Protein AF-A0A3P7E3J4-F1 (afdb_monomer_lite)

Sequence (112 aa):
MMQNRSSNTTSVQFALYCIPLIENEDEFTKLTKIGHFEALSSVSKYCQVDSNCFSVETCHCILQLERWLYDQQRNNTNFLARFFLLPPAKIRIRECAHNPAYEHEHSTLCHK

Radius of gyration: 23.25 Å; chains: 1; bounding box: 48×62×54 Å

Organism: Wuchereria bancrofti (NCBI:txid6293)

Foldseek 3Di:
DDDPPDPPPPDDDDDDDDDADDCPDPVVVVVVVPDDDDDLVVVLVCLVPPVPPDDPVVNVNSVVVVVVVVVQCVVPVCRVVCRHPPDDVVVVDDDDDDDLCPVPVRVVVVPD

pLDDT: mean 85.21, std 12.84, range [47.06, 97.88]

InterPro domains:
  IPR032022 KRIT, N-terminal NPxY motif-rich region [PF16705] (8-105)
  IPR043058 KRIT, N-terminal NPxY motif-rich domain superfamily [G3DSA:3.30.70.2240] (1-90)

Structure (mmCIF, N/CA/C/O backbone):
data_AF-A0A3P7E3J4-F1
#
_entry.id   AF-A0A3P7E3J4-F1
#
loop_
_atom_site.group_PDB
_atom_site.id
_atom_site.type_symbol
_atom_site.label_atom_id
_atom_site.label_alt_id
_atom_site.label_comp_id
_atom_site.label_asym_id
_atom_site.label_entity_id
_atom_site.label_seq_id
_atom_site.pdbx_PDB_ins_code
_atom_site.Cartn_x
_atom_site.Cartn_y
_atom_site.Cartn_z
_atom_site.occupancy
_atom_site.B_iso_or_equiv
_atom_site.auth_seq_id
_atom_site.auth_comp_id
_atom_site.auth_asym_id
_atom_site.auth_atom_id
_atom_site.pdbx_PDB_model_num
ATOM 1 N N . MET A 1 1 ? -18.279 -45.660 16.470 1.00 47.06 1 MET A N 1
ATOM 2 C CA . MET A 1 1 ? -17.299 -44.557 16.369 1.00 47.06 1 MET A CA 1
ATOM 3 C C . MET A 1 1 ? -17.675 -43.694 15.173 1.00 47.06 1 MET A C 1
ATOM 5 O O . MET A 1 1 ? -17.449 -44.120 14.051 1.00 47.06 1 MET A O 1
ATOM 9 N N . MET A 1 2 ? -18.319 -42.543 15.386 1.00 49.22 2 MET A N 1
ATOM 10 C CA . MET A 1 2 ? -18.579 -41.583 14.308 1.00 49.22 2 MET A CA 1
ATOM 11 C C . MET A 1 2 ? -17.389 -40.630 14.204 1.00 49.22 2 MET A C 1
ATOM 13 O O . MET A 1 2 ? -17.115 -39.868 15.126 1.00 49.22 2 MET A O 1
ATOM 17 N N . GLN A 1 3 ? -16.648 -40.728 13.101 1.00 52.94 3 GLN A N 1
ATOM 18 C CA . GLN A 1 3 ? -15.600 -39.779 12.749 1.00 52.94 3 GLN A CA 1
ATOM 19 C C . GLN A 1 3 ? -16.267 -38.489 12.258 1.00 52.94 3 GLN A C 1
ATOM 21 O O . GLN A 1 3 ? -16.830 -38.455 11.164 1.00 52.94 3 GLN A O 1
ATOM 26 N N . ASN A 1 4 ? -16.207 -37.432 13.070 1.00 54.66 4 ASN A N 1
ATOM 27 C CA . ASN A 1 4 ? -16.524 -36.079 12.624 1.00 54.66 4 ASN A CA 1
ATOM 28 C C . ASN A 1 4 ? -15.507 -35.675 11.550 1.00 54.66 4 ASN A C 1
ATOM 30 O O . ASN A 1 4 ? -14.347 -35.388 11.848 1.00 54.66 4 ASN A O 1
ATOM 34 N N . ARG A 1 5 ? -15.948 -35.677 10.288 1.00 50.91 5 ARG A N 1
ATOM 35 C CA . ARG A 1 5 ? -15.235 -35.043 9.179 1.00 50.91 5 ARG A CA 1
ATOM 36 C C . ARG A 1 5 ? -15.110 -33.553 9.487 1.00 50.91 5 ARG A C 1
ATOM 38 O O . ARG A 1 5 ? -16.091 -32.821 9.414 1.00 50.91 5 ARG A O 1
ATOM 45 N N . SER A 1 6 ? -13.893 -33.132 9.817 1.00 53.69 6 SER A N 1
ATOM 46 C CA . SER A 1 6 ? -13.459 -31.741 9.721 1.00 53.69 6 SER A CA 1
ATOM 47 C C . SER A 1 6 ? -13.788 -31.227 8.315 1.00 53.69 6 SER A C 1
ATOM 49 O O . SER A 1 6 ? -13.288 -31.742 7.313 1.00 53.69 6 SER A O 1
ATOM 51 N N . SER A 1 7 ? -14.704 -30.269 8.236 1.00 51.69 7 SER A N 1
ATOM 52 C CA . SER A 1 7 ? -15.008 -29.520 7.025 1.00 51.69 7 SER A CA 1
ATOM 53 C C . SER A 1 7 ? -13.811 -28.632 6.692 1.00 51.69 7 SER A C 1
ATOM 55 O O . SER A 1 7 ? -13.544 -27.668 7.406 1.00 51.69 7 SER A O 1
ATOM 57 N N . ASN A 1 8 ? -13.104 -28.957 5.607 1.00 53.56 8 ASN A N 1
ATOM 58 C CA . ASN A 1 8 ? -12.107 -28.088 4.985 1.00 53.56 8 ASN A CA 1
ATOM 59 C C . ASN A 1 8 ? -12.781 -26.786 4.527 1.00 53.56 8 ASN A C 1
ATOM 61 O O . ASN A 1 8 ? -13.237 -26.675 3.391 1.00 53.56 8 ASN A O 1
ATOM 65 N N . THR A 1 9 ? -12.853 -25.794 5.405 1.00 57.31 9 THR A N 1
ATOM 66 C CA . THR A 1 9 ? -13.127 -24.414 5.016 1.00 57.31 9 THR A CA 1
ATOM 67 C C . THR A 1 9 ? -11.844 -23.857 4.412 1.00 57.31 9 THR A C 1
ATOM 69 O O . THR A 1 9 ? -10.955 -23.405 5.133 1.00 57.31 9 THR A O 1
ATOM 72 N N . THR A 1 10 ? -11.704 -23.929 3.088 1.00 60.47 10 THR A N 1
ATOM 73 C CA . THR A 1 10 ? -10.730 -23.109 2.356 1.00 60.47 10 THR A CA 1
ATOM 74 C C . THR A 1 10 ? -10.921 -21.657 2.783 1.00 60.47 10 THR A C 1
ATOM 76 O O . THR A 1 10 ? -12.005 -21.104 2.605 1.00 60.47 10 THR A O 1
ATOM 79 N N . SER A 1 11 ? -9.896 -21.057 3.392 1.00 66.44 11 SER A N 1
ATOM 80 C CA . SER A 1 11 ? -9.942 -19.662 3.822 1.00 66.44 11 SER A CA 1
ATOM 81 C C . SER A 1 11 ? -10.151 -18.774 2.597 1.00 66.44 11 SER A C 1
ATOM 83 O O . SER A 1 11 ? -9.288 -18.732 1.717 1.00 66.44 11 SER A O 1
ATOM 85 N N . VAL A 1 12 ? -11.278 -18.071 2.526 1.00 70.12 12 VAL A N 1
ATOM 86 C CA . VAL A 1 12 ? -11.471 -17.020 1.525 1.00 70.12 12 VAL A CA 1
ATOM 87 C C . VAL A 1 12 ? -10.456 -15.919 1.832 1.00 70.12 12 VAL A C 1
ATOM 89 O O . VAL A 1 12 ? -10.500 -15.311 2.899 1.00 70.12 12 VAL A O 1
ATOM 92 N N . GLN A 1 13 ? -9.496 -15.712 0.932 1.00 80.00 13 GLN A N 1
ATOM 93 C CA . GLN A 1 13 ? -8.566 -14.592 1.025 1.00 80.00 13 GLN A CA 1
ATOM 94 C C . GLN A 1 13 ? -9.236 -13.354 0.435 1.00 80.00 13 GLN A C 1
ATOM 96 O O . GLN A 1 13 ? -9.626 -13.352 -0.731 1.00 80.00 13 GLN A O 1
ATOM 101 N N . PHE A 1 14 ? -9.358 -12.305 1.243 1.00 82.06 14 PHE A N 1
ATOM 102 C CA . PHE A 1 14 ? -9.812 -10.994 0.796 1.00 82.06 14 PHE A CA 1
ATOM 103 C C . PHE A 1 14 ? -8.603 -10.087 0.565 1.00 82.06 14 PHE A C 1
ATOM 105 O O . PHE A 1 14 ? -7.674 -10.064 1.372 1.00 82.06 14 PHE A O 1
ATOM 112 N N . ALA A 1 15 ? -8.626 -9.334 -0.533 1.00 89.31 15 ALA A N 1
ATOM 113 C CA . ALA A 1 15 ? -7.622 -8.328 -0.849 1.00 89.31 15 ALA A CA 1
ATOM 114 C C . ALA A 1 15 ? -8.295 -6.959 -0.978 1.00 89.31 15 ALA A C 1
ATOM 116 O O . ALA A 1 15 ? -9.278 -6.810 -1.704 1.00 89.31 15 ALA A O 1
ATOM 117 N N . LEU A 1 16 ? -7.750 -5.963 -0.279 1.00 92.50 16 LEU A N 1
ATOM 118 C CA . LEU A 1 16 ? -8.149 -4.567 -0.412 1.00 92.50 16 LEU A CA 1
ATOM 119 C C . LEU A 1 16 ? -7.174 -3.857 -1.354 1.00 92.50 16 LEU A C 1
ATOM 12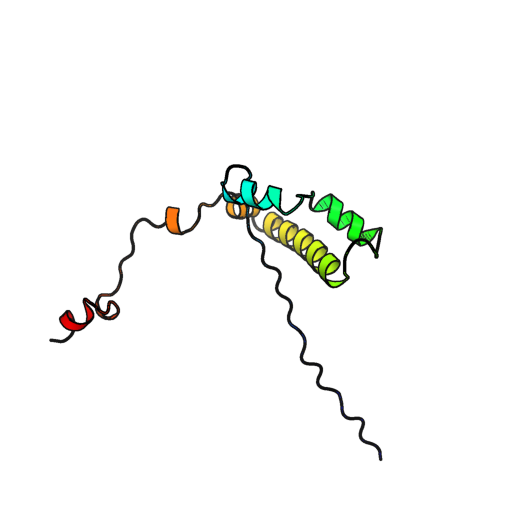1 O O . LEU A 1 16 ? -5.978 -3.784 -1.074 1.00 92.50 16 LEU A O 1
ATOM 125 N N . TYR A 1 17 ? -7.691 -3.307 -2.450 1.00 93.12 17 TYR A N 1
ATOM 126 C CA . TYR A 1 17 ? -6.915 -2.504 -3.393 1.00 93.12 17 TYR A CA 1
ATOM 127 C C . TYR A 1 17 ? -7.205 -1.024 -3.166 1.00 93.12 17 TYR A C 1
ATOM 129 O O . TYR A 1 17 ? -8.357 -0.600 -3.191 1.00 93.12 17 TYR A O 1
ATOM 137 N N . CYS A 1 18 ? -6.151 -0.238 -2.956 1.00 92.38 18 CYS A N 1
ATOM 138 C CA . CYS A 1 18 ? -6.251 1.209 -2.798 1.00 92.38 18 CYS A CA 1
ATOM 139 C C . CYS A 1 18 ? -5.846 1.888 -4.104 1.00 92.38 18 CYS A C 1
ATOM 141 O O . CYS A 1 18 ? -4.730 1.682 -4.580 1.00 92.38 18 CYS A O 1
ATOM 143 N N . ILE A 1 19 ? -6.741 2.701 -4.663 1.00 89.50 19 ILE A N 1
ATOM 144 C CA . ILE A 1 19 ? -6.499 3.458 -5.893 1.00 89.50 19 ILE A CA 1
ATOM 145 C C . ILE A 1 19 ? -6.325 4.930 -5.496 1.00 89.50 19 ILE A C 1
ATOM 147 O O . ILE A 1 19 ? -7.299 5.541 -5.051 1.00 89.50 19 ILE A O 1
ATOM 151 N N . PRO A 1 20 ? -5.109 5.499 -5.582 1.00 90.38 20 PRO A N 1
ATOM 152 C CA . PRO A 1 20 ? -4.920 6.924 -5.357 1.00 90.38 20 PRO A CA 1
ATOM 153 C C . PRO A 1 20 ? -5.611 7.707 -6.476 1.00 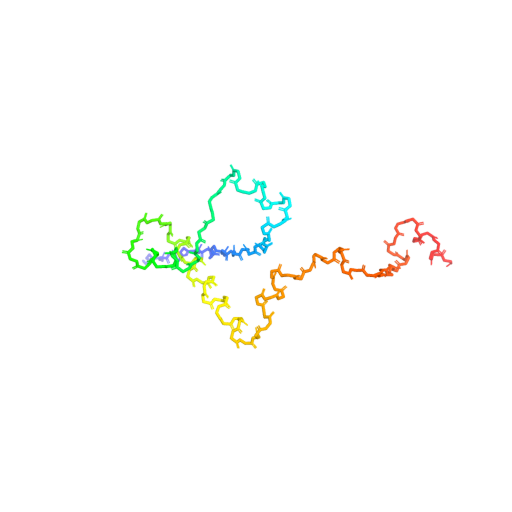90.38 20 PRO A C 1
ATOM 155 O O . PRO A 1 20 ? -5.412 7.415 -7.651 1.00 90.38 20 PRO A O 1
ATOM 158 N N . LEU A 1 21 ? -6.426 8.687 -6.095 1.00 87.75 21 LEU A N 1
ATOM 159 C CA . LEU A 1 21 ? -7.144 9.574 -7.006 1.00 87.75 21 LEU A CA 1
ATOM 160 C C . LEU A 1 21 ? -6.892 11.015 -6.574 1.00 87.75 21 LEU A C 1
ATOM 162 O O . LEU A 1 21 ? -6.927 11.312 -5.377 1.00 87.75 21 LEU A O 1
ATOM 166 N N . ILE A 1 22 ? -6.658 11.900 -7.538 1.00 84.81 22 ILE A N 1
ATOM 167 C CA . ILE A 1 22 ? -6.485 13.336 -7.304 1.00 84.81 22 ILE A CA 1
ATOM 168 C C . ILE A 1 22 ? -7.676 14.069 -7.923 1.00 84.81 22 ILE A C 1
ATOM 170 O O . ILE A 1 22 ? -8.067 13.776 -9.049 1.00 84.81 22 ILE A O 1
ATOM 174 N N . GLU A 1 23 ? -8.230 15.054 -7.214 1.00 80.94 23 GLU A N 1
ATOM 175 C CA . GLU A 1 23 ? -9.452 15.773 -7.624 1.00 80.94 23 GLU A CA 1
ATOM 176 C C . GLU A 1 23 ? -9.369 16.413 -9.021 1.00 80.94 23 GLU A C 1
ATOM 178 O O . GLU A 1 23 ? -10.381 16.576 -9.700 1.00 80.94 23 GLU A O 1
ATOM 183 N N . ASN A 1 24 ? -8.153 16.732 -9.469 1.00 79.44 24 ASN A N 1
ATOM 184 C CA . ASN A 1 24 ? -7.882 17.399 -10.742 1.00 79.44 24 ASN A CA 1
ATOM 185 C C . ASN A 1 24 ? -7.744 16.438 -11.938 1.00 79.44 24 ASN A C 1
ATOM 187 O O . ASN A 1 24 ? -7.421 16.888 -13.037 1.00 79.44 24 ASN A O 1
ATOM 191 N N . GLU A 1 25 ? -7.937 15.132 -11.749 1.00 81.50 25 GLU A N 1
ATOM 192 C CA . GLU A 1 25 ? -7.861 14.142 -12.825 1.00 81.50 25 GLU A CA 1
ATOM 193 C C . GLU A 1 25 ? -9.251 13.824 -13.400 1.00 81.50 25 GLU A C 1
ATOM 195 O O . GLU A 1 25 ? -10.248 13.733 -12.679 1.00 81.50 25 GLU A O 1
ATOM 200 N N . ASP A 1 26 ? -9.330 13.593 -14.715 1.00 83.56 26 ASP A N 1
ATOM 201 C CA . ASP A 1 26 ? -10.587 13.257 -15.407 1.00 83.56 26 ASP A CA 1
ATOM 202 C C . ASP A 1 26 ? -11.295 12.034 -14.797 1.00 83.56 26 ASP A C 1
ATOM 204 O O . ASP A 1 26 ? -12.524 11.920 -14.836 1.00 83.56 26 ASP A O 1
ATOM 208 N N . GLU A 1 27 ? -10.523 11.101 -14.236 1.00 83.25 27 GLU A N 1
ATOM 209 C CA . GLU A 1 27 ? -11.039 9.910 -13.563 1.00 83.25 27 GLU A CA 1
ATOM 210 C C . GLU A 1 27 ? -11.812 10.258 -12.288 1.00 83.25 27 GLU A C 1
ATOM 212 O O . GLU A 1 27 ? -12.882 9.689 -12.061 1.00 83.25 27 GLU A O 1
ATOM 217 N N . PHE A 1 28 ? -11.363 11.254 -11.517 1.00 85.19 28 PHE A N 1
ATOM 218 C CA . PHE A 1 28 ? -12.078 11.718 -10.328 1.00 85.19 28 PHE A CA 1
ATOM 219 C C . PHE A 1 28 ? -13.474 12.235 -10.690 1.00 85.19 28 PHE A C 1
ATOM 221 O O . PHE A 1 28 ? -14.470 11.825 -10.094 1.00 85.19 28 PHE A O 1
ATOM 228 N N . THR A 1 29 ? -13.577 13.041 -11.751 1.00 84.75 29 THR A N 1
ATOM 229 C CA . THR A 1 29 ? -14.861 13.580 -12.241 1.00 84.75 29 THR A CA 1
ATOM 230 C C . THR A 1 29 ? -15.809 12.490 -12.756 1.00 84.75 29 THR A C 1
ATOM 232 O O . THR A 1 29 ? -17.031 12.643 -12.726 1.00 84.75 29 THR A O 1
ATOM 235 N N . LYS A 1 30 ? -15.283 11.370 -13.262 1.00 87.75 30 LYS A N 1
ATOM 236 C CA . LYS A 1 30 ? -16.115 10.218 -13.647 1.00 87.75 30 LYS A CA 1
ATOM 237 C C . LYS A 1 30 ? -16.633 9.480 -12.417 1.00 87.75 30 LYS A C 1
ATOM 239 O O . LYS A 1 30 ? -17.790 9.067 -12.411 1.00 87.75 30 LYS A O 1
ATOM 244 N N . LEU A 1 31 ? -15.805 9.342 -11.385 1.00 86.62 31 LEU A N 1
ATOM 245 C CA . LEU A 1 31 ? -16.153 8.625 -10.161 1.00 86.62 31 LEU A CA 1
ATOM 246 C C . LEU A 1 31 ? -17.155 9.389 -9.290 1.00 86.62 31 LEU A C 1
ATOM 248 O O . LEU A 1 31 ? -18.069 8.771 -8.749 1.00 86.62 31 LEU A O 1
ATOM 252 N N . THR A 1 32 ? -17.085 10.723 -9.242 1.00 86.44 32 THR A N 1
ATOM 253 C CA . THR A 1 32 ? -18.092 11.554 -8.549 1.00 86.44 32 THR A CA 1
ATOM 254 C C . THR A 1 32 ? -19.506 11.409 -9.124 1.00 86.44 32 THR A C 1
ATOM 256 O O . THR A 1 32 ? -20.475 11.737 -8.446 1.00 86.44 32 THR A O 1
ATOM 259 N N . LYS A 1 33 ? -19.665 10.896 -10.355 1.00 88.94 33 LYS A N 1
ATOM 260 C CA . LYS A 1 33 ? -20.985 10.621 -10.955 1.00 88.94 33 LYS A CA 1
ATOM 261 C C . LYS A 1 33 ? -21.629 9.328 -10.457 1.00 88.94 33 LYS A C 1
ATOM 263 O O . LYS A 1 33 ? -22.831 9.162 -10.637 1.00 88.94 33 LYS A O 1
ATOM 268 N N . ILE A 1 34 ? -20.844 8.408 -9.895 1.00 88.94 34 ILE A N 1
ATOM 269 C CA . ILE A 1 34 ? -21.313 7.077 -9.476 1.00 88.94 34 ILE A CA 1
ATOM 270 C C . ILE A 1 34 ? -21.174 6.831 -7.971 1.00 88.94 34 ILE A C 1
ATOM 272 O O . ILE A 1 34 ? -21.698 5.837 -7.478 1.00 88.94 34 ILE A O 1
ATOM 276 N N . GLY A 1 35 ? -20.478 7.704 -7.242 1.00 86.81 35 GLY A N 1
ATOM 277 C CA . GLY A 1 35 ? -20.223 7.521 -5.820 1.00 86.81 35 GLY A CA 1
ATOM 278 C C . GLY A 1 35 ? -20.005 8.825 -5.067 1.00 86.81 35 GLY A C 1
ATOM 279 O O . GLY A 1 35 ? -19.776 9.886 -5.650 1.00 86.81 35 GLY A O 1
ATOM 280 N N . HIS A 1 36 ? -20.071 8.713 -3.743 1.00 88.44 36 HIS A N 1
ATOM 281 C CA . HIS A 1 36 ? -19.773 9.788 -2.808 1.00 88.44 36 HIS A CA 1
ATOM 282 C C . HIS A 1 36 ? -18.400 9.562 -2.178 1.00 88.44 36 HIS A C 1
ATOM 284 O O . HIS A 1 36 ? -17.988 8.426 -1.947 1.00 88.44 36 HIS A O 1
ATOM 290 N N . PHE A 1 37 ? -17.699 10.659 -1.904 1.00 90.50 37 PHE A N 1
ATOM 291 C CA . PHE A 1 37 ? -16.429 10.638 -1.194 1.00 90.50 37 PHE A CA 1
ATOM 292 C C . PHE A 1 37 ? -16.674 11.026 0.258 1.00 90.50 37 PHE A C 1
ATOM 294 O O . PHE A 1 37 ? -17.312 12.041 0.537 1.00 90.50 37 PHE A O 1
ATOM 301 N N . GLU A 1 38 ? -16.150 10.223 1.176 1.00 92.06 38 GLU A N 1
ATOM 302 C CA . GLU A 1 38 ? -16.267 10.448 2.611 1.00 92.06 38 GLU A CA 1
ATOM 303 C C . GLU A 1 38 ? -14.886 10.505 3.255 1.00 92.06 38 GLU A C 1
ATOM 305 O O . GLU A 1 38 ? -13.935 9.854 2.813 1.00 92.06 38 GLU A O 1
ATOM 310 N N . ALA A 1 39 ? -14.769 11.284 4.329 1.00 94.75 39 ALA A N 1
ATOM 311 C CA . ALA A 1 39 ? -13.548 11.313 5.115 1.00 94.75 39 ALA A CA 1
ATOM 312 C C . ALA A 1 39 ? -13.347 9.962 5.818 1.00 94.75 39 ALA A C 1
ATOM 314 O O . ALA A 1 39 ? -14.235 9.489 6.529 1.00 94.75 39 ALA A O 1
ATOM 315 N N . LEU A 1 40 ? -12.152 9.373 5.677 1.00 95.50 40 LEU A N 1
ATOM 316 C CA . LEU A 1 40 ? -11.819 8.072 6.273 1.00 95.50 40 LEU A CA 1
ATOM 317 C C . LEU A 1 40 ? -12.058 8.038 7.793 1.00 95.50 40 LEU A C 1
ATOM 319 O O . LEU A 1 40 ? -12.566 7.056 8.325 1.00 95.50 40 LEU A O 1
ATOM 323 N N . SER A 1 41 ? -11.751 9.136 8.484 1.00 95.00 41 SER A N 1
ATOM 324 C CA . SER A 1 41 ? -11.977 9.274 9.926 1.00 95.00 41 SER A CA 1
ATOM 325 C C . SER A 1 41 ? -13.462 9.232 10.304 1.00 95.00 41 SER A C 1
ATOM 327 O O . SER A 1 41 ? -13.819 8.693 11.353 1.00 95.00 41 SER A O 1
ATOM 329 N N . 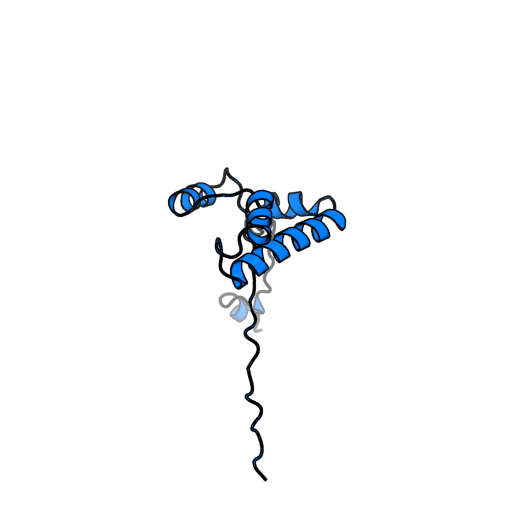SER A 1 42 ? -14.344 9.765 9.454 1.00 94.81 42 SER A N 1
ATOM 330 C CA . SER A 1 42 ? -15.793 9.723 9.662 1.00 94.81 42 SER A CA 1
ATOM 331 C C . SER A 1 42 ? -16.329 8.303 9.503 1.00 94.81 42 SER A C 1
ATOM 333 O O . SER A 1 42 ? -17.007 7.812 10.404 1.00 94.81 42 SER A O 1
ATOM 335 N N . VAL A 1 43 ? -15.972 7.612 8.415 1.00 94.62 43 VAL A N 1
ATOM 336 C CA . VAL A 1 43 ? -16.423 6.228 8.177 1.00 94.62 43 VAL A CA 1
ATOM 337 C C . VAL A 1 43 ? -15.839 5.243 9.185 1.00 94.62 43 VAL A C 1
ATOM 339 O O . VAL A 1 43 ? -16.557 4.361 9.650 1.00 94.62 43 VAL A O 1
ATOM 342 N N . SER A 1 44 ? -14.584 5.424 9.607 1.00 94.62 44 SER A N 1
ATOM 343 C CA . SER A 1 44 ? -13.976 4.614 10.669 1.00 94.62 44 SER A CA 1
ATOM 344 C C . SER A 1 44 ? -14.724 4.773 11.993 1.00 94.62 44 SER A C 1
ATOM 346 O O . SER A 1 44 ? -15.061 3.785 12.650 1.00 94.62 44 SER A O 1
ATOM 348 N N . LYS A 1 45 ? -15.090 6.011 12.350 1.00 94.25 45 LYS A N 1
ATOM 349 C CA . LYS A 1 45 ? -15.913 6.275 13.532 1.00 94.25 45 LYS A CA 1
ATOM 350 C C . LYS A 1 45 ? -17.287 5.606 13.430 1.00 94.25 45 LYS A C 1
ATOM 352 O O . LYS A 1 45 ? -17.736 5.028 14.418 1.00 94.25 45 LYS A O 1
ATOM 357 N N . TYR A 1 46 ? -17.939 5.637 12.265 1.00 93.38 46 TYR A N 1
ATOM 358 C CA . TYR A 1 46 ? -19.211 4.930 12.068 1.00 93.38 46 TYR A CA 1
ATOM 359 C C . TYR A 1 46 ? -19.068 3.421 12.267 1.00 93.38 46 TYR A C 1
ATOM 361 O O . TYR A 1 46 ? -19.878 2.846 12.986 1.00 93.38 46 TYR A O 1
ATOM 369 N N . CYS A 1 47 ? -17.994 2.807 11.761 1.00 92.88 47 CYS A N 1
ATOM 370 C CA . CYS A 1 47 ? -17.718 1.378 11.959 1.00 92.88 47 CYS A CA 1
ATOM 371 C C . CYS A 1 47 ? -17.609 0.974 13.443 1.00 92.88 47 CYS A C 1
ATOM 373 O O . CYS A 1 47 ? -17.822 -0.189 13.777 1.00 92.88 47 CYS A O 1
ATOM 375 N N . GLN A 1 48 ? -17.249 1.907 14.332 1.00 89.00 48 GLN A N 1
ATOM 376 C CA . GLN A 1 48 ? -17.097 1.654 15.770 1.00 89.00 48 GLN A CA 1
ATOM 377 C C . GLN A 1 48 ? -18.378 1.913 16.574 1.00 89.00 48 GLN A C 1
ATOM 379 O O . GLN A 1 48 ? -18.554 1.324 17.638 1.00 89.00 48 GLN A O 1
ATOM 384 N N . VAL A 1 49 ? -19.243 2.818 16.102 1.00 91.00 49 VAL A N 1
ATOM 385 C CA . VAL A 1 49 ? -20.438 3.275 16.834 1.00 91.00 49 VAL A CA 1
ATOM 386 C C . VAL A 1 49 ? -21.706 2.569 16.360 1.00 91.00 49 VAL A C 1
ATOM 388 O O . VAL A 1 49 ? -22.561 2.250 17.183 1.00 91.00 49 VAL A O 1
ATOM 391 N N . ASP A 1 50 ? -21.833 2.323 15.057 1.00 85.38 50 ASP A N 1
ATOM 392 C CA . ASP A 1 50 ? -23.013 1.721 14.442 1.00 85.38 50 ASP A CA 1
ATOM 393 C C . ASP A 1 50 ? -22.617 0.489 13.624 1.00 85.38 50 ASP A C 1
ATOM 395 O O . ASP A 1 50 ? -22.079 0.580 12.518 1.00 85.38 50 ASP A O 1
ATOM 399 N N . SER A 1 51 ? -22.917 -0.690 14.170 1.00 73.88 51 SER A N 1
ATOM 400 C CA . SER A 1 51 ? -22.594 -1.972 13.543 1.00 73.88 51 SER A CA 1
ATOM 401 C C . SER A 1 51 ? -23.400 -2.270 12.276 1.00 73.88 51 SER A C 1
ATOM 403 O O . SER A 1 51 ? -23.118 -3.270 11.624 1.00 73.88 51 SER A O 1
ATOM 405 N N . ASN A 1 52 ? -24.408 -1.458 11.937 1.00 81.12 52 ASN A N 1
ATOM 406 C CA . ASN A 1 52 ? -25.329 -1.729 10.831 1.00 81.12 52 ASN A CA 1
ATOM 407 C C . ASN A 1 52 ? -25.116 -0.818 9.613 1.00 81.12 52 ASN A C 1
ATOM 409 O O . ASN A 1 52 ? -25.820 -0.973 8.616 1.00 81.12 52 ASN A O 1
ATOM 413 N N . CYS A 1 53 ? -24.166 0.120 9.668 1.00 85.44 53 CYS A N 1
ATOM 414 C CA . CYS A 1 53 ? -23.913 1.045 8.561 1.00 85.44 53 CYS A CA 1
ATOM 415 C C . CYS A 1 53 ? -23.227 0.357 7.365 1.00 85.44 53 CYS A C 1
ATOM 417 O O . CYS A 1 53 ? -23.565 0.626 6.212 1.00 85.44 53 CYS A O 1
ATOM 419 N N . PHE A 1 54 ? -22.312 -0.581 7.631 1.00 90.56 54 PHE A N 1
ATOM 420 C CA . PHE A 1 54 ? -21.598 -1.345 6.608 1.00 90.56 54 PHE A CA 1
ATOM 421 C C . PHE A 1 54 ? -21.567 -2.843 6.939 1.00 90.56 54 PHE A C 1
ATOM 423 O O . PHE A 1 54 ? -21.800 -3.248 8.077 1.00 90.56 54 PHE A O 1
ATOM 430 N N . SER A 1 55 ? -21.243 -3.676 5.943 1.00 92.19 55 SER A N 1
ATOM 431 C CA . SER A 1 55 ? -20.968 -5.100 6.179 1.00 92.19 55 SER A CA 1
ATOM 432 C C . SER A 1 55 ? -19.749 -5.290 7.091 1.00 92.19 55 SER A C 1
ATOM 434 O O . SER A 1 55 ? -18.877 -4.420 7.164 1.00 92.19 55 SER A O 1
ATOM 436 N N . VAL A 1 56 ? -19.650 -6.446 7.753 1.00 90.56 56 VAL A N 1
ATOM 437 C CA . VAL A 1 56 ? -18.512 -6.777 8.630 1.00 90.56 56 VAL A CA 1
ATOM 438 C C . VAL A 1 56 ? -17.192 -6.709 7.858 1.00 90.56 56 VAL A C 1
ATOM 440 O O . VAL A 1 56 ? -16.203 -6.171 8.358 1.00 90.56 56 VAL A O 1
ATOM 443 N N . GLU A 1 57 ? -17.181 -7.196 6.620 1.00 91.50 57 GLU A N 1
ATOM 444 C CA . GLU A 1 57 ? -16.034 -7.174 5.717 1.00 91.50 57 GLU A CA 1
ATOM 445 C C . GLU A 1 57 ? -15.648 -5.741 5.339 1.00 91.50 57 GLU A C 1
ATOM 447 O O . GLU A 1 57 ? -14.470 -5.385 5.364 1.00 91.50 57 GLU A O 1
ATOM 452 N N . THR A 1 58 ? -16.632 -4.888 5.041 1.00 92.75 58 THR A N 1
ATOM 453 C CA . THR A 1 58 ? -16.399 -3.470 4.740 1.00 92.75 58 THR A CA 1
ATOM 454 C C . THR A 1 58 ? -15.839 -2.730 5.955 1.00 92.75 58 THR A C 1
ATOM 456 O O . THR A 1 58 ? -14.827 -2.042 5.821 1.00 92.75 58 THR A O 1
ATOM 459 N N . CYS A 1 59 ? -16.427 -2.915 7.142 1.00 93.50 59 CYS A N 1
ATOM 460 C CA . CYS A 1 59 ? -15.913 -2.355 8.394 1.00 93.50 59 CYS A CA 1
ATOM 461 C C . CYS A 1 59 ? -14.468 -2.797 8.646 1.00 93.50 59 CYS A C 1
ATOM 463 O O . CYS A 1 59 ? -13.608 -1.976 8.964 1.00 93.50 59 CYS A O 1
ATOM 465 N N . HIS A 1 60 ? -14.179 -4.088 8.458 1.00 92.44 60 HIS A N 1
ATOM 466 C CA . HIS A 1 60 ? -12.828 -4.621 8.593 1.00 92.44 60 HIS A CA 1
ATOM 467 C C . HIS A 1 60 ? -11.854 -3.921 7.637 1.00 92.44 60 HIS A C 1
ATOM 469 O O . HIS A 1 60 ? -10.815 -3.436 8.079 1.00 92.44 60 HIS A O 1
ATOM 475 N N . CYS A 1 61 ? -12.200 -3.801 6.353 1.00 94.38 61 CYS A N 1
ATOM 476 C CA . CYS A 1 61 ? -11.376 -3.115 5.359 1.00 94.38 61 CYS A CA 1
ATOM 477 C C . CYS A 1 61 ? -11.126 -1.642 5.707 1.00 94.38 61 CYS A C 1
ATOM 479 O O . CYS A 1 61 ? -9.987 -1.193 5.604 1.00 94.38 61 CYS A O 1
ATOM 481 N N . ILE A 1 62 ? -12.147 -0.902 6.151 1.00 95.06 62 ILE A N 1
ATOM 482 C CA . ILE A 1 62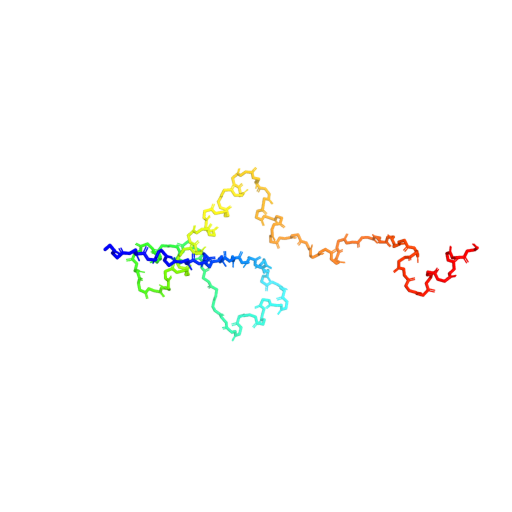 ? -12.023 0.513 6.541 1.00 95.06 62 ILE A CA 1
ATOM 483 C C . ILE A 1 62 ? -11.039 0.672 7.706 1.00 95.06 62 ILE A C 1
ATOM 485 O O . ILE A 1 62 ? -10.115 1.484 7.634 1.00 95.06 62 ILE A O 1
ATOM 489 N N . LEU A 1 63 ? -11.193 -0.138 8.757 1.00 94.38 63 LEU A N 1
ATOM 490 C CA . LEU A 1 63 ? -10.332 -0.078 9.940 1.00 94.38 63 LEU A CA 1
ATOM 491 C C . LEU A 1 63 ? -8.891 -0.515 9.629 1.00 94.38 63 LEU A C 1
ATOM 493 O O . LEU A 1 63 ? -7.937 0.088 10.126 1.00 94.38 63 LEU A O 1
ATOM 497 N N . GLN A 1 64 ? -8.712 -1.541 8.789 1.00 94.81 64 GLN A N 1
ATOM 498 C CA . GLN A 1 64 ? -7.381 -1.959 8.338 1.00 94.81 64 GLN A CA 1
ATOM 499 C C . GLN A 1 64 ? -6.722 -0.901 7.451 1.00 94.81 64 GLN A C 1
ATOM 501 O O . GLN A 1 64 ? -5.522 -0.671 7.586 1.00 94.81 64 GLN A O 1
ATOM 506 N N . LEU A 1 65 ? -7.487 -0.231 6.585 1.00 96.50 65 LEU A N 1
ATOM 507 C CA . LEU A 1 65 ? -6.988 0.851 5.743 1.00 96.50 65 LEU A CA 1
ATOM 508 C C . LEU A 1 65 ? -6.477 2.020 6.585 1.00 96.50 65 LEU A C 1
ATOM 510 O O . LEU A 1 65 ? -5.353 2.469 6.376 1.00 96.50 65 LEU A O 1
ATOM 514 N N . GLU A 1 66 ? -7.270 2.494 7.548 1.00 96.50 66 GLU A N 1
ATOM 515 C CA . GLU A 1 66 ? -6.874 3.598 8.428 1.00 96.50 66 GLU A CA 1
ATOM 516 C C . GLU A 1 66 ? -5.592 3.269 9.196 1.00 96.50 66 GLU A C 1
ATOM 518 O O . GLU A 1 66 ? -4.637 4.052 9.186 1.00 96.50 66 GLU A O 1
ATOM 523 N N . ARG A 1 67 ? -5.531 2.074 9.794 1.00 96.31 67 ARG A N 1
ATOM 524 C CA . ARG A 1 67 ? -4.338 1.603 10.498 1.00 96.31 67 ARG A CA 1
ATOM 525 C C . ARG A 1 67 ? -3.128 1.514 9.572 1.00 96.31 67 ARG A C 1
ATOM 527 O O . ARG A 1 67 ? -2.053 1.989 9.929 1.00 96.31 67 ARG A O 1
ATOM 534 N N . TRP A 1 68 ? -3.292 0.927 8.389 1.00 96.75 68 TRP A N 1
ATOM 535 C CA . TRP A 1 68 ? -2.206 0.775 7.427 1.00 96.75 68 TRP A CA 1
ATOM 536 C C . TRP A 1 68 ? -1.678 2.133 6.960 1.00 96.75 68 TRP A C 1
ATOM 538 O O . TRP A 1 68 ? -0.468 2.342 6.981 1.00 96.75 68 TRP A O 1
ATOM 548 N N . LEU A 1 69 ? -2.553 3.082 6.614 1.00 96.62 69 LEU A N 1
ATOM 549 C CA . LEU A 1 69 ? -2.150 4.437 6.224 1.00 96.62 69 LEU A CA 1
ATOM 550 C C . LEU A 1 69 ? -1.385 5.144 7.348 1.00 96.62 69 LEU A C 1
ATOM 552 O O . LEU A 1 69 ? -0.353 5.764 7.080 1.00 96.62 69 LEU A O 1
ATOM 556 N N . TYR A 1 70 ? -1.847 5.016 8.595 1.00 96.88 70 TYR A N 1
ATOM 557 C CA . TYR A 1 70 ? -1.151 5.559 9.761 1.00 96.88 70 TYR A CA 1
ATOM 558 C C . TYR A 1 70 ? 0.246 4.947 9.925 1.00 96.88 70 TYR A C 1
ATOM 560 O O . TYR A 1 70 ? 1.232 5.678 10.034 1.00 96.88 70 TYR A O 1
ATOM 568 N N . ASP A 1 71 ? 0.350 3.618 9.887 1.00 97.88 71 ASP A N 1
ATOM 569 C CA . ASP A 1 71 ? 1.615 2.902 10.056 1.00 97.88 71 ASP A CA 1
ATOM 570 C C . ASP A 1 71 ? 2.606 3.238 8.926 1.00 97.88 71 ASP A C 1
ATOM 572 O O . ASP A 1 71 ? 3.783 3.504 9.187 1.00 97.88 71 ASP A O 1
ATOM 576 N N . GLN A 1 72 ? 2.147 3.298 7.671 1.00 97.31 72 GLN A N 1
ATOM 577 C CA . GLN A 1 72 ? 2.989 3.674 6.531 1.00 97.31 72 GLN A CA 1
ATOM 578 C C . GLN A 1 72 ? 3.482 5.122 6.626 1.00 97.31 72 GLN A C 1
ATOM 580 O O . GLN A 1 72 ? 4.669 5.379 6.415 1.00 97.31 72 GLN A O 1
ATOM 585 N N . GLN A 1 73 ? 2.603 6.061 6.986 1.00 97.25 73 GLN A N 1
ATOM 586 C CA . GLN A 1 73 ? 2.961 7.472 7.133 1.00 9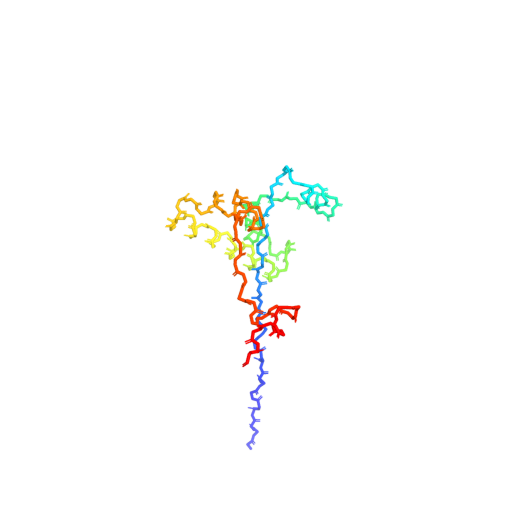7.25 73 GLN A CA 1
ATOM 587 C C . GLN A 1 73 ? 3.899 7.712 8.321 1.00 97.25 73 GLN A C 1
ATOM 589 O O . GLN A 1 73 ? 4.798 8.550 8.247 1.00 97.25 73 GLN A O 1
ATOM 594 N N . ARG A 1 74 ? 3.728 6.957 9.409 1.00 97.56 74 ARG A N 1
ATOM 595 C CA . ARG A 1 74 ? 4.632 6.986 10.561 1.00 97.56 74 ARG A CA 1
ATOM 596 C C . ARG A 1 74 ? 6.025 6.465 10.202 1.00 97.56 74 ARG A C 1
ATOM 598 O O . ARG A 1 74 ? 7.015 7.043 10.641 1.00 97.56 74 ARG A O 1
ATOM 605 N N . ASN A 1 75 ? 6.105 5.389 9.420 1.00 97.56 75 ASN A N 1
ATOM 606 C CA . ASN A 1 75 ? 7.377 4.789 9.003 1.00 97.56 75 ASN A CA 1
ATOM 607 C C . ASN A 1 75 ? 8.101 5.621 7.933 1.00 97.56 75 ASN A C 1
ATOM 609 O O . ASN A 1 75 ? 9.329 5.615 7.868 1.00 97.56 75 ASN A O 1
ATOM 613 N N . ASN A 1 76 ? 7.354 6.331 7.088 1.00 97.50 76 ASN A N 1
ATOM 614 C CA . ASN A 1 76 ? 7.885 7.194 6.044 1.00 97.50 76 ASN A CA 1
ATOM 615 C C . ASN A 1 76 ? 7.025 8.456 5.930 1.00 97.50 76 ASN A C 1
ATOM 617 O O . ASN A 1 76 ? 5.926 8.424 5.381 1.00 97.50 76 ASN A O 1
ATOM 621 N N . THR A 1 77 ? 7.571 9.592 6.362 1.00 96.56 77 THR A N 1
ATOM 622 C CA . THR A 1 77 ? 6.876 10.889 6.369 1.00 96.56 77 THR A CA 1
ATOM 623 C C . THR A 1 77 ? 6.463 11.383 4.980 1.00 96.56 77 THR A C 1
ATOM 625 O O . THR A 1 77 ? 5.587 12.239 4.870 1.00 96.56 77 THR A O 1
ATOM 628 N N . ASN A 1 78 ? 7.045 10.831 3.912 1.00 96.75 78 ASN A N 1
ATOM 629 C CA . ASN A 1 78 ? 6.692 11.139 2.528 1.00 96.75 78 ASN A CA 1
ATOM 630 C C . ASN A 1 78 ? 5.738 10.108 1.909 1.00 96.75 78 ASN A C 1
ATOM 632 O O . ASN A 1 78 ? 5.490 10.172 0.705 1.00 96.75 78 ASN A O 1
ATOM 636 N N . PHE A 1 79 ? 5.248 9.129 2.673 1.00 97.31 79 PHE A N 1
ATOM 637 C CA . PHE A 1 79 ? 4.441 8.037 2.139 1.00 97.31 79 PHE A CA 1
ATOM 638 C C . PHE A 1 79 ? 3.169 8.549 1.464 1.00 97.31 79 PHE A C 1
ATOM 640 O O . PHE A 1 79 ? 3.004 8.301 0.275 1.00 97.31 79 PHE A O 1
ATOM 647 N N . LEU A 1 80 ? 2.318 9.306 2.166 1.00 95.19 80 LEU A N 1
ATOM 648 C CA . LEU A 1 80 ? 1.056 9.797 1.597 1.00 95.19 80 LEU A CA 1
ATOM 649 C C . LEU A 1 80 ? 1.300 10.709 0.390 1.00 95.19 80 LEU A C 1
ATOM 651 O O . LEU A 1 80 ? 0.656 10.549 -0.643 1.00 95.19 80 LEU A O 1
ATOM 655 N N . ALA A 1 81 ? 2.290 11.602 0.479 1.00 94.44 81 ALA A N 1
ATOM 656 C CA . ALA A 1 81 ? 2.669 12.459 -0.641 1.00 94.44 81 ALA A CA 1
ATOM 657 C C . ALA A 1 81 ? 3.090 11.633 -1.868 1.00 94.44 81 ALA A C 1
ATOM 659 O O . ALA A 1 81 ? 2.632 11.897 -2.973 1.00 94.44 81 ALA A O 1
ATOM 660 N N . ARG A 1 82 ? 3.911 10.591 -1.696 1.00 94.06 82 ARG A N 1
ATOM 661 C CA . ARG A 1 82 ? 4.299 9.696 -2.798 1.00 94.06 82 ARG A CA 1
ATOM 662 C C . ARG A 1 82 ? 3.150 8.814 -3.276 1.00 94.06 82 ARG A C 1
ATOM 664 O O . ARG A 1 82 ? 3.113 8.497 -4.455 1.00 94.06 82 ARG A O 1
ATOM 671 N N . PHE A 1 83 ? 2.260 8.391 -2.389 1.00 93.56 83 PHE A N 1
ATOM 672 C CA . PHE A 1 83 ? 1.141 7.521 -2.730 1.00 93.56 83 PHE A CA 1
ATOM 673 C C . PHE A 1 83 ? 0.127 8.247 -3.619 1.00 93.56 83 PHE A C 1
ATOM 675 O O . PHE A 1 83 ? -0.300 7.685 -4.620 1.00 93.56 83 PHE A O 1
ATOM 682 N N . PHE A 1 84 ? -0.197 9.503 -3.295 1.00 91.94 84 PHE A N 1
ATOM 683 C CA . PHE A 1 84 ? -1.173 10.293 -4.047 1.00 91.94 84 PHE A CA 1
ATOM 684 C C . PHE A 1 84 ? -0.565 11.129 -5.175 1.00 91.94 84 PHE A C 1
ATOM 686 O O . PHE A 1 84 ? -1.208 11.276 -6.200 1.00 91.94 84 PHE A O 1
ATOM 693 N N . LEU A 1 85 ? 0.641 11.688 -5.017 1.00 91.25 85 LEU A N 1
ATOM 694 C CA . LEU A 1 85 ? 1.173 12.702 -5.945 1.00 91.25 85 LEU A CA 1
ATOM 695 C C . LEU A 1 85 ? 2.243 12.176 -6.908 1.00 91.25 85 LEU A C 1
ATOM 697 O O . LEU A 1 85 ? 2.729 12.935 -7.746 1.00 91.25 85 LEU A O 1
ATOM 701 N N . LEU A 1 86 ? 2.667 10.913 -6.795 1.00 91.31 86 LEU A N 1
ATOM 702 C CA . LEU A 1 86 ? 3.626 10.339 -7.738 1.00 91.31 86 LEU A CA 1
ATOM 703 C C . LEU A 1 86 ? 2.919 10.048 -9.070 1.00 91.31 86 LEU A C 1
ATOM 705 O O . LEU A 1 86 ? 2.030 9.197 -9.091 1.00 91.31 86 LEU A O 1
ATOM 709 N N . PRO A 1 87 ? 3.347 10.650 -10.197 1.00 88.38 87 PRO A N 1
ATOM 710 C CA . PRO A 1 87 ? 2.695 10.394 -11.472 1.00 88.38 87 PRO A CA 1
ATOM 711 C C . PRO A 1 87 ? 2.756 8.908 -11.862 1.00 88.38 87 PRO A C 1
ATOM 713 O O . PRO A 1 87 ? 3.737 8.216 -11.524 1.00 88.38 87 PRO A O 1
ATOM 716 N N . PRO A 1 88 ? 1.768 8.414 -12.632 1.00 88.19 88 PRO A N 1
ATOM 717 C CA . PRO A 1 88 ? 1.779 7.065 -13.180 1.00 88.19 88 PRO A CA 1
ATOM 718 C C . PRO A 1 88 ? 3.121 6.718 -13.829 1.00 88.19 88 PRO A C 1
ATOM 720 O O . PRO A 1 88 ? 3.762 7.564 -14.456 1.00 88.19 88 PRO A O 1
ATOM 723 N N . ALA A 1 89 ? 3.551 5.457 -13.714 1.00 91.38 89 ALA A N 1
ATOM 724 C CA . ALA A 1 89 ? 4.847 5.009 -14.238 1.00 91.38 89 ALA A CA 1
ATOM 725 C C . ALA A 1 89 ? 5.042 5.385 -15.716 1.00 91.38 89 ALA A C 1
ATOM 727 O O . ALA A 1 89 ? 6.124 5.824 -16.089 1.00 91.38 89 ALA A O 1
ATOM 728 N N . LYS A 1 90 ? 3.968 5.322 -16.515 1.00 90.19 90 LYS A N 1
ATOM 729 C CA . LYS A 1 90 ? 3.941 5.733 -17.925 1.00 90.19 90 LYS A CA 1
ATOM 730 C C . LYS A 1 90 ? 4.461 7.157 -18.162 1.00 90.19 90 LYS A C 1
ATOM 732 O O . LYS A 1 90 ? 5.123 7.387 -19.162 1.00 90.19 90 LYS A O 1
ATOM 737 N N . ILE A 1 91 ? 4.186 8.092 -17.252 1.00 90.75 91 ILE A N 1
ATOM 738 C CA . ILE A 1 91 ? 4.643 9.489 -17.343 1.00 90.75 91 ILE A CA 1
ATOM 739 C C . ILE A 1 91 ? 6.098 9.628 -16.863 1.00 90.75 91 ILE A C 1
ATOM 741 O O . ILE A 1 91 ? 6.813 10.536 -17.275 1.00 90.75 91 ILE A O 1
ATOM 745 N N . ARG A 1 92 ? 6.556 8.731 -15.980 1.00 93.19 92 ARG A N 1
ATOM 746 C CA . ARG A 1 92 ? 7.890 8.790 -15.356 1.00 93.19 92 ARG A CA 1
ATOM 747 C C . ARG A 1 92 ? 8.981 8.059 -16.138 1.00 93.19 92 ARG A C 1
ATOM 749 O O . ARG A 1 92 ? 10.159 8.338 -15.910 1.00 93.19 92 ARG A O 1
ATOM 756 N N . ILE A 1 93 ? 8.617 7.101 -16.989 1.00 93.31 93 ILE A N 1
ATOM 757 C CA . ILE A 1 93 ? 9.565 6.375 -17.842 1.00 93.31 93 ILE A CA 1
ATOM 758 C C . ILE A 1 93 ? 10.212 7.372 -18.807 1.00 93.31 93 ILE A C 1
ATOM 760 O O . ILE A 1 93 ? 9.520 8.112 -19.496 1.00 93.31 93 ILE A O 1
ATOM 764 N N . ARG A 1 94 ? 11.548 7.385 -18.843 1.00 94.50 94 ARG A N 1
ATOM 765 C CA . ARG A 1 94 ? 12.332 8.218 -19.771 1.00 94.50 94 ARG A CA 1
ATOM 766 C C . ARG A 1 94 ? 12.771 7.430 -20.994 1.00 94.50 94 ARG A C 1
ATOM 768 O O . ARG A 1 94 ? 12.642 7.904 -22.112 1.00 94.50 94 ARG A O 1
ATOM 775 N N . GLU A 1 95 ? 13.262 6.222 -20.753 1.00 92.94 95 GLU A N 1
ATOM 776 C CA . GLU A 1 95 ? 13.772 5.309 -21.767 1.00 92.94 95 GLU A CA 1
ATOM 777 C C . GLU A 1 95 ? 13.409 3.880 -21.361 1.00 92.94 95 GLU A C 1
ATOM 779 O O . GLU A 1 95 ? 13.319 3.559 -20.171 1.00 92.94 95 GLU A O 1
ATOM 784 N N . CYS A 1 96 ? 13.193 3.023 -22.353 1.00 88.31 96 CYS A N 1
ATOM 785 C CA . CYS A 1 96 ? 13.025 1.592 -22.169 1.00 88.31 96 CYS A CA 1
ATOM 786 C C . CYS A 1 96 ? 13.863 0.891 -23.235 1.00 88.31 96 CYS A C 1
ATOM 788 O O . CYS A 1 96 ? 13.692 1.155 -24.423 1.00 88.31 96 CYS A O 1
ATOM 790 N N . ALA A 1 97 ? 14.792 0.041 -22.806 1.00 86.81 97 ALA A N 1
ATOM 791 C CA . ALA A 1 97 ? 15.571 -0.796 -23.702 1.00 86.81 97 ALA A CA 1
ATOM 792 C C . ALA A 1 97 ? 15.016 -2.215 -23.619 1.00 86.81 97 ALA A C 1
ATOM 794 O O . ALA A 1 97 ? 15.093 -2.866 -22.574 1.00 86.81 97 ALA A O 1
ATOM 795 N N . HIS A 1 98 ? 14.445 -2.682 -24.720 1.00 85.94 98 HIS A N 1
ATOM 796 C CA . HIS A 1 98 ? 14.017 -4.062 -24.863 1.00 85.94 98 HIS A CA 1
ATOM 797 C C . HIS A 1 98 ? 15.163 -4.877 -25.458 1.00 85.94 98 HIS A C 1
ATOM 799 O O . HIS A 1 98 ? 15.924 -4.391 -26.293 1.00 85.94 98 HIS A O 1
ATOM 805 N N . ASN A 1 99 ? 15.326 -6.117 -24.996 1.00 84.38 99 ASN A N 1
ATOM 806 C CA . ASN A 1 99 ? 16.274 -7.026 -25.624 1.00 84.38 99 ASN A CA 1
ATOM 807 C C . ASN A 1 99 ? 15.640 -7.534 -26.937 1.00 84.38 99 ASN A C 1
ATOM 809 O O . ASN A 1 99 ? 14.591 -8.182 -26.862 1.00 84.38 99 ASN A O 1
ATOM 813 N N . PRO A 1 100 ? 16.267 -7.292 -28.108 1.00 83.62 100 PRO A N 1
ATOM 814 C CA . PRO A 1 100 ? 15.697 -7.643 -29.411 1.00 83.62 100 PRO A CA 1
ATOM 815 C C . PRO A 1 100 ? 15.347 -9.125 -29.568 1.00 83.62 100 PRO A C 1
ATOM 817 O O . PRO A 1 100 ? 14.444 -9.463 -30.327 1.00 83.62 100 PRO A O 1
ATOM 820 N N . ALA A 1 101 ? 15.998 -10.017 -28.809 1.00 84.88 101 ALA A N 1
ATOM 821 C CA . ALA A 1 101 ? 15.678 -11.444 -28.811 1.00 84.88 101 ALA A CA 1
ATOM 822 C C . ALA A 1 101 ? 14.234 -11.746 -28.356 1.00 84.88 101 ALA A C 1
ATOM 824 O O . ALA A 1 101 ? 13.722 -12.824 -28.645 1.00 84.88 101 ALA A O 1
ATOM 825 N N . TYR A 1 102 ? 13.578 -10.808 -27.661 1.00 84.94 102 TYR A N 1
ATOM 826 C CA . TYR A 1 102 ? 12.198 -10.932 -27.181 1.00 84.94 102 TYR A CA 1
ATOM 827 C C . TYR A 1 102 ? 11.181 -10.132 -28.004 1.00 84.94 102 TYR A C 1
ATOM 829 O O . TYR A 1 102 ? 9.980 -10.256 -27.768 1.00 84.94 102 TYR A O 1
ATOM 837 N N . GLU A 1 103 ? 11.620 -9.318 -28.964 1.00 82.19 103 GLU A N 1
ATOM 838 C CA . GLU A 1 103 ? 10.714 -8.605 -29.863 1.00 82.19 103 GLU A CA 1
ATOM 839 C C . GLU A 1 103 ? 10.459 -9.486 -31.083 1.00 82.19 103 GLU A C 1
ATOM 841 O O . GLU A 1 103 ? 11.390 -9.820 -31.810 1.00 82.19 103 GLU A O 1
ATOM 846 N N . HIS A 1 104 ? 9.208 -9.890 -31.324 1.00 79.31 104 HIS A N 1
ATOM 847 C CA . HIS A 1 104 ? 8.899 -10.845 -32.396 1.00 79.31 104 HIS A CA 1
ATOM 848 C C . HIS A 1 104 ? 9.451 -10.378 -33.757 1.00 79.31 104 HIS A C 1
ATOM 850 O O . HIS A 1 104 ? 10.003 -11.187 -34.506 1.00 79.31 104 HIS A O 1
ATOM 856 N N . GLU A 1 105 ? 9.369 -9.079 -34.048 1.00 78.06 105 GLU A N 1
ATOM 857 C CA . GLU A 1 105 ? 9.857 -8.476 -35.295 1.00 78.06 105 GLU A CA 1
ATOM 858 C C . GLU A 1 105 ? 11.389 -8.524 -35.428 1.00 78.06 105 GLU A C 1
ATOM 860 O O . GLU A 1 105 ? 11.908 -8.685 -36.532 1.00 78.06 105 GLU A O 1
ATOM 865 N N . HIS A 1 106 ? 12.120 -8.464 -34.312 1.00 68.62 106 HIS A N 1
ATOM 866 C CA . HIS A 1 106 ? 13.583 -8.378 -34.295 1.00 68.62 106 HIS A CA 1
ATOM 867 C C . HIS A 1 106 ? 14.280 -9.686 -33.907 1.00 68.62 106 HIS A C 1
ATOM 869 O O . HIS A 1 106 ? 15.457 -9.861 -34.217 1.00 68.62 106 HIS A O 1
ATOM 875 N N . SER A 1 107 ? 13.560 -10.642 -33.315 1.00 70.75 107 SER A N 1
ATOM 876 C CA . SER A 1 107 ? 14.080 -11.960 -32.932 1.00 70.75 107 SER A CA 1
ATOM 877 C C . SER A 1 107 ? 14.696 -12.707 -34.119 1.00 70.75 107 SER A C 1
ATOM 879 O O . SER A 1 107 ? 15.737 -13.349 -33.984 1.00 70.75 107 SER A O 1
ATOM 881 N N . THR A 1 108 ? 14.123 -12.535 -35.315 1.00 72.62 108 THR A N 1
ATOM 882 C CA . THR A 1 108 ? 14.637 -13.122 -36.562 1.00 72.62 108 THR A CA 1
ATOM 883 C C . THR A 1 108 ? 16.023 -12.595 -36.953 1.00 72.62 108 THR A C 1
ATOM 885 O O . THR A 1 108 ? 16.779 -13.317 -37.594 1.00 72.62 108 THR A O 1
ATOM 888 N N . LEU A 1 109 ? 16.405 -11.387 -36.516 1.00 68.56 109 LEU A N 1
ATOM 889 C CA . LEU A 1 109 ? 17.730 -10.793 -36.745 1.00 68.56 109 LEU A CA 1
ATOM 890 C C . LEU A 1 109 ? 18.785 -11.275 -35.732 1.00 68.56 109 LEU A C 1
ATOM 892 O O . LEU A 1 109 ? 19.980 -11.056 -35.937 1.00 68.56 109 LEU A O 1
ATOM 896 N N 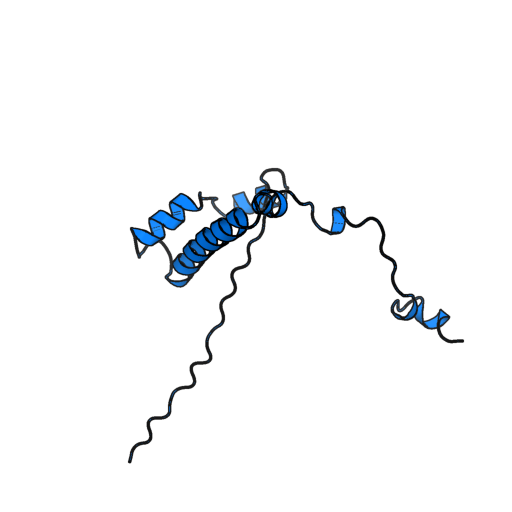. CYS A 1 110 ? 18.361 -11.909 -34.634 1.00 65.88 110 CYS A N 1
ATOM 897 C CA . CYS A 1 110 ? 19.242 -12.427 -33.584 1.00 65.88 110 CYS A CA 1
ATOM 898 C C . CYS A 1 110 ? 19.746 -13.852 -33.860 1.00 65.88 110 CYS A C 1
ATOM 900 O O . CYS A 1 110 ? 20.689 -14.299 -33.207 1.00 65.88 110 CYS A O 1
ATOM 902 N N . HIS A 1 111 ? 19.154 -14.553 -34.828 1.00 65.25 111 HIS A N 1
ATOM 903 C CA . HIS A 1 111 ? 19.637 -15.845 -35.302 1.00 65.25 111 HIS A CA 1
ATOM 904 C C . HIS A 1 111 ? 20.634 -15.622 -36.452 1.00 65.25 111 HIS A C 1
ATOM 906 O O . HIS A 1 111 ? 20.236 -15.296 -37.569 1.00 65.25 111 HIS A O 1
ATOM 912 N N . LYS A 1 112 ? 21.933 -15.763 -36.163 1.00 60.47 112 LYS A N 1
ATOM 913 C CA . LYS A 1 112 ? 23.010 -15.886 -37.159 1.00 60.47 112 LYS A CA 1
ATOM 914 C C . LYS A 1 112 ? 23.533 -17.311 -37.191 1.00 60.47 112 LYS A C 1
ATOM 916 O O . LYS A 1 112 ? 23.615 -17.910 -36.095 1.00 60.47 112 LYS A O 1
#

Secondary structure (DSSP, 8-state):
---------------PPP----TTSHHHHHHTTT-----HHHHHHHHHH-TTSS-HHHHHHHHHHHHHHHHHHHH-TTHHHHHHHSPPHHHH-------GGGSHHHHHHH--